Protein AF-A0AAP9INZ7-F1 (afdb_monomer_lite)

Foldseek 3Di:
DFWKKKKWKWWAFPVGDTDIDIAIDGPPDDPVNSQCPDPPNVPPDPVNVVVVVDDDDDDDDTHTPDMDIDMGTDD

Sequence (75 aa):
MPNTRTVTLNFKTSDGKALPASFTVSDGASAYEVFKAQAGNTNKTEAQYLAELKGDKGDQGASITSVEVTIKENA

Structure (mmCIF, N/CA/C/O backbone):
data_AF-A0AAP9INZ7-F1
#
_entry.id   AF-A0AAP9INZ7-F1
#
loop_
_atom_site.group_PDB
_atom_site.id
_atom_site.type_symbol
_atom_site.label_atom_id
_atom_site.label_alt_id
_atom_site.label_comp_id
_atom_site.label_asym_id
_atom_site.label_entity_id
_atom_site.label_seq_id
_atom_site.pdbx_PDB_ins_code
_atom_site.Cartn_x
_atom_site.Cartn_y
_atom_site.Cartn_z
_atom_site.occupancy
_atom_site.B_iso_or_equiv
_atom_site.auth_seq_id
_atom_site.auth_comp_id
_atom_site.auth_asym_id
_atom_site.auth_atom_id
_atom_site.pdbx_PDB_model_num
ATOM 1 N N . MET A 1 1 ? 21.683 -7.645 -6.791 1.00 62.41 1 MET A N 1
ATOM 2 C CA . MET A 1 1 ? 20.215 -7.453 -6.795 1.00 62.41 1 MET A CA 1
ATOM 3 C C . MET A 1 1 ? 19.929 -6.236 -5.926 1.00 62.41 1 MET A C 1
ATOM 5 O O . MET A 1 1 ? 20.692 -6.057 -4.982 1.00 62.41 1 MET A O 1
ATOM 9 N N . PRO A 1 2 ? 18.961 -5.365 -6.259 1.00 74.69 2 PRO A N 1
ATOM 10 C CA . PRO A 1 2 ? 18.633 -4.227 -5.399 1.00 74.69 2 PRO A CA 1
ATOM 11 C C . PRO A 1 2 ? 18.196 -4.736 -4.021 1.00 74.69 2 PRO A C 1
ATOM 13 O O . PRO A 1 2 ? 17.538 -5.776 -3.941 1.00 74.69 2 PRO A O 1
ATOM 16 N N . ASN A 1 3 ? 18.572 -4.034 -2.948 1.00 86.00 3 ASN A N 1
ATOM 17 C CA 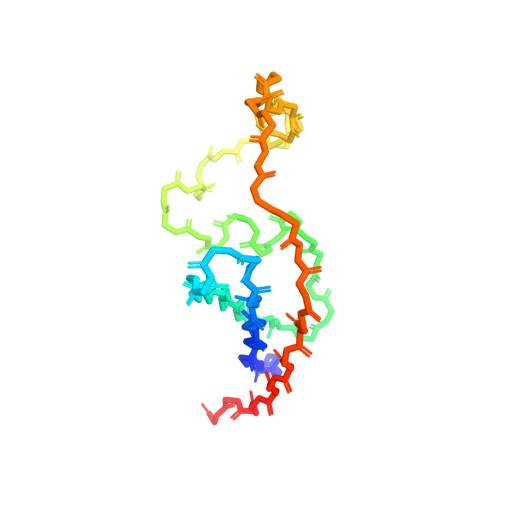. ASN A 1 3 ? 18.074 -4.385 -1.620 1.00 86.00 3 ASN A CA 1
ATOM 18 C C . ASN A 1 3 ? 16.558 -4.213 -1.622 1.00 86.00 3 ASN A C 1
ATOM 20 O O . ASN A 1 3 ? 16.041 -3.241 -2.185 1.00 86.00 3 ASN A O 1
ATOM 24 N N . THR A 1 4 ? 15.849 -5.153 -1.000 1.00 87.56 4 THR A N 1
ATOM 25 C CA . THR A 1 4 ? 14.399 -5.044 -0.853 1.00 87.56 4 THR A CA 1
ATOM 26 C C . THR A 1 4 ? 14.016 -4.944 0.610 1.00 87.56 4 THR A C 1
ATOM 28 O O . THR A 1 4 ? 14.674 -5.494 1.495 1.00 87.56 4 THR A O 1
ATOM 31 N N . ARG A 1 5 ? 12.953 -4.193 0.880 1.00 90.25 5 ARG A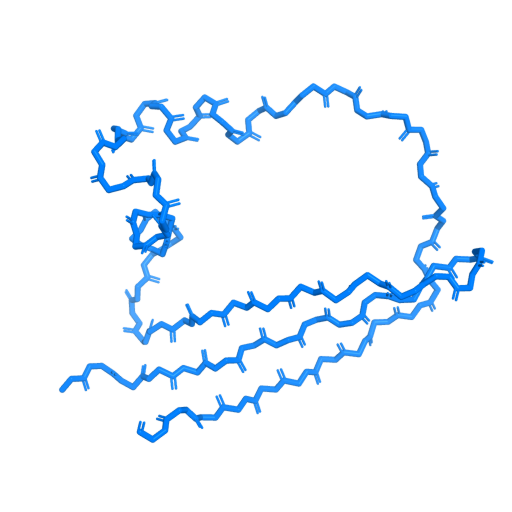 N 1
ATOM 32 C CA . ARG A 1 5 ? 12.413 -3.997 2.223 1.00 90.25 5 ARG A CA 1
ATOM 33 C C . ARG A 1 5 ? 10.925 -4.249 2.189 1.00 90.25 5 ARG A C 1
ATOM 35 O O . ARG A 1 5 ? 10.241 -3.852 1.248 1.00 90.25 5 ARG A O 1
ATOM 42 N N . THR A 1 6 ? 10.420 -4.873 3.236 1.00 91.44 6 THR A N 1
ATOM 43 C CA . THR A 1 6 ? 8.990 -4.942 3.497 1.00 91.44 6 THR A CA 1
ATOM 44 C C . THR A 1 6 ? 8.623 -3.805 4.434 1.00 91.44 6 THR A C 1
ATOM 46 O O . THR A 1 6 ? 9.101 -3.746 5.568 1.00 91.44 6 THR A O 1
ATOM 49 N N . VAL A 1 7 ? 7.787 -2.895 3.949 1.00 91.56 7 VAL A N 1
ATOM 50 C CA . VAL A 1 7 ? 7.177 -1.830 4.743 1.00 91.56 7 VAL A CA 1
ATOM 51 C C . VAL A 1 7 ? 5.755 -2.260 5.058 1.00 91.56 7 VAL A C 1
ATOM 53 O O . VAL A 1 7 ? 4.981 -2.550 4.149 1.00 91.56 7 VAL A O 1
ATOM 56 N N 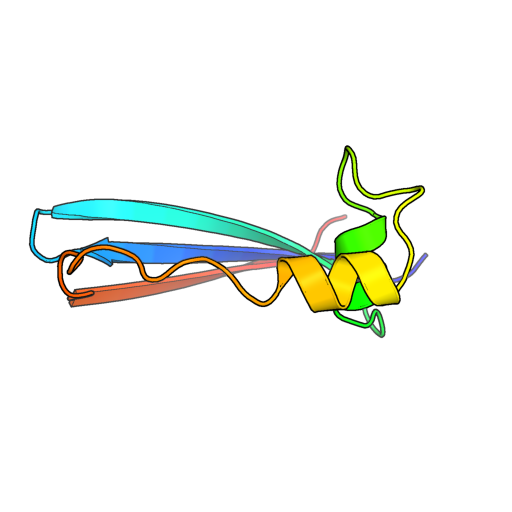. THR A 1 8 ? 5.408 -2.295 6.336 1.00 93.62 8 THR A N 1
ATOM 57 C CA . THR A 1 8 ? 4.063 -2.602 6.811 1.00 93.62 8 THR A CA 1
ATOM 58 C C . THR A 1 8 ? 3.505 -1.387 7.539 1.00 93.62 8 THR A C 1
ATOM 60 O O . THR A 1 8 ? 4.136 -0.859 8.456 1.00 93.62 8 THR A O 1
ATOM 63 N N . LEU A 1 9 ? 2.320 -0.955 7.119 1.00 94.81 9 LEU A N 1
ATOM 64 C CA . LEU A 1 9 ? 1.514 0.083 7.750 1.00 94.81 9 LEU A CA 1
ATOM 65 C C . LEU A 1 9 ? 0.296 -0.582 8.389 1.00 94.81 9 LEU A C 1
ATOM 67 O O . LEU A 1 9 ? -0.515 -1.191 7.693 1.00 94.81 9 LEU A O 1
ATOM 71 N N . ASN A 1 10 ? 0.147 -0.441 9.699 1.00 94.88 10 ASN A N 1
ATOM 72 C CA . ASN A 1 10 ? -1.025 -0.897 10.433 1.00 94.88 10 ASN A CA 1
ATOM 73 C C . ASN A 1 10 ? -1.856 0.320 10.833 1.00 94.88 10 ASN A C 1
ATOM 75 O O . ASN A 1 10 ? -1.494 1.054 11.754 1.00 94.88 10 ASN A O 1
ATOM 79 N N . PHE A 1 11 ? -2.983 0.525 10.154 1.00 94.88 11 PHE A N 1
ATOM 80 C CA . PHE A 1 11 ? -3.942 1.562 10.519 1.00 94.88 11 PHE A CA 1
ATOM 81 C C . PHE A 1 11 ? -4.946 1.006 11.527 1.00 94.88 11 PHE A C 1
ATOM 83 O O . PHE A 1 11 ? -5.547 -0.043 11.286 1.00 94.88 11 PHE A O 1
ATOM 90 N N . LYS A 1 12 ? -5.145 1.712 12.640 1.00 94.44 12 LYS A N 1
ATOM 91 C CA . LYS A 1 12 ? -6.237 1.459 13.587 1.00 94.44 12 LYS A CA 1
ATOM 92 C C . LYS A 1 12 ? -7.336 2.481 13.338 1.00 94.44 12 LYS A C 1
ATOM 94 O O . LYS A 1 12 ? -7.066 3.682 13.282 1.00 94.44 12 LYS A O 1
ATOM 99 N N . THR A 1 13 ? -8.561 2.008 13.172 1.00 94.88 13 THR A N 1
ATOM 100 C CA . THR A 1 13 ? -9.734 2.847 12.921 1.00 94.88 13 THR A CA 1
ATOM 101 C C . THR A 1 13 ? -10.552 3.055 14.198 1.00 94.88 13 THR A C 1
ATOM 103 O O . THR A 1 13 ? -10.395 2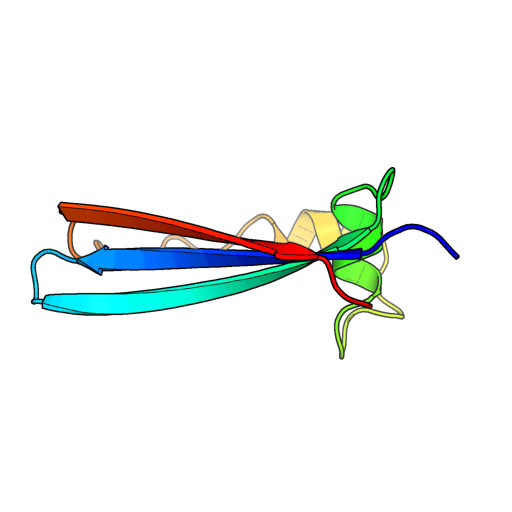.342 15.192 1.00 94.88 13 THR A O 1
ATOM 106 N N . SER A 1 14 ? -11.423 4.063 14.207 1.00 93.94 14 SER A N 1
ATOM 107 C CA . SER A 1 14 ? -12.244 4.443 15.365 1.00 93.94 14 SER A CA 1
ATOM 108 C C . SER A 1 14 ? -13.276 3.390 15.776 1.00 93.94 14 SER A C 1
ATOM 110 O O . SER A 1 14 ? -13.723 3.392 16.916 1.00 93.94 14 SER A O 1
ATOM 112 N N . ASP A 1 15 ? -13.642 2.487 14.868 1.00 94.38 15 ASP A N 1
ATOM 113 C CA . ASP A 1 15 ? -14.469 1.300 15.118 1.00 94.38 15 ASP A CA 1
ATOM 114 C C . ASP A 1 15 ? -13.650 0.090 15.620 1.00 94.38 15 ASP A C 1
ATOM 116 O O . ASP A 1 15 ? -14.189 -1.002 15.785 1.00 94.38 15 ASP A O 1
ATOM 120 N N . GLY A 1 16 ? -12.350 0.267 15.885 1.00 91.38 16 GLY A N 1
ATOM 121 C CA . GLY A 1 16 ? -11.471 -0.755 16.461 1.00 91.38 16 GLY A CA 1
ATOM 122 C C . GLY A 1 16 ? -10.907 -1.760 15.454 1.00 91.38 16 GLY A C 1
ATOM 123 O O . GLY A 1 16 ? -10.202 -2.690 15.851 1.00 91.38 16 GLY A O 1
ATOM 124 N N . LYS A 1 17 ? -11.176 -1.587 14.155 1.00 92.31 17 LYS A N 1
ATOM 125 C CA . LYS A 1 17 ? -10.635 -2.449 13.099 1.00 92.31 17 LYS A CA 1
ATOM 126 C C . LYS A 1 17 ? -9.164 -2.112 12.812 1.00 92.31 17 LYS A C 1
ATOM 128 O O . LYS A 1 17 ? -8.740 -0.958 12.843 1.00 92.31 17 LYS A O 1
ATOM 133 N N . ALA A 1 18 ? -8.376 -3.143 12.513 1.00 91.69 18 ALA A N 1
ATOM 134 C CA . ALA A 1 18 ? -7.028 -2.993 11.976 1.00 91.69 18 ALA A CA 1
ATOM 135 C C . ALA A 1 18 ? -7.050 -3.194 10.455 1.00 91.69 18 ALA A C 1
ATOM 137 O O . ALA A 1 18 ? -7.623 -4.166 9.959 1.00 91.69 18 ALA A O 1
ATOM 138 N N . LEU A 1 19 ? -6.412 -2.286 9.720 1.00 92.38 19 LEU A N 1
ATOM 139 C CA . LEU A 1 19 ? -6.245 -2.351 8.270 1.00 92.38 19 LEU A CA 1
ATOM 140 C C . LEU A 1 19 ? -4.741 -2.413 7.961 1.00 92.38 19 LEU A C 1
ATOM 142 O O . LEU A 1 19 ? -4.104 -1.364 7.858 1.00 92.38 19 LEU A O 1
ATOM 146 N N . PRO A 1 20 ? -4.134 -3.611 7.890 1.00 93.31 20 PRO A N 1
ATOM 147 C CA . PRO A 1 20 ? -2.730 -3.743 7.529 1.00 93.31 20 PRO A CA 1
ATOM 148 C C . PRO A 1 20 ? -2.546 -3.612 6.013 1.00 93.31 20 PRO A C 1
ATOM 150 O O . PRO A 1 20 ? -3.261 -4.242 5.233 1.00 93.31 20 PRO A O 1
ATOM 153 N N . ALA A 1 21 ? -1.555 -2.831 5.600 1.00 90.62 21 ALA A N 1
ATOM 154 C CA . ALA A 1 21 ? -1.068 -2.766 4.229 1.00 90.62 21 ALA A CA 1
ATOM 155 C C . ALA A 1 21 ? 0.440 -3.034 4.218 1.00 90.62 21 ALA A C 1
ATOM 157 O O . ALA A 1 21 ? 1.184 -2.424 4.987 1.00 90.62 21 ALA A O 1
ATOM 158 N N . SER A 1 22 ? 0.891 -3.940 3.350 1.00 90.56 22 SER A N 1
ATOM 159 C CA . SER A 1 22 ? 2.303 -4.301 3.219 1.00 90.56 22 SER A CA 1
ATOM 160 C C . SER A 1 22 ? 2.777 -4.106 1.786 1.00 90.56 22 SER A C 1
ATOM 162 O O . SER A 1 22 ? 2.116 -4.529 0.838 1.00 90.56 22 SER A O 1
ATOM 164 N N . PHE A 1 23 ? 3.946 -3.492 1.644 1.00 85.75 23 PHE A N 1
ATOM 165 C CA . PHE A 1 23 ? 4.578 -3.187 0.365 1.00 85.75 23 PHE A CA 1
ATOM 166 C C . PHE A 1 23 ? 6.001 -3.722 0.398 1.00 85.75 23 PHE A C 1
ATOM 168 O O . PHE A 1 23 ? 6.760 -3.427 1.323 1.00 85.75 23 PHE A O 1
ATOM 175 N N . THR A 1 24 ? 6.380 -4.480 -0.624 1.00 87.06 24 THR A N 1
ATOM 176 C CA . THR A 1 24 ? 7.788 -4.764 -0.883 1.00 87.06 24 THR A CA 1
ATOM 177 C C . THR A 1 24 ? 8.321 -3.678 -1.803 1.00 87.06 24 THR A C 1
ATOM 179 O O . THR A 1 24 ? 7.832 -3.512 -2.919 1.00 87.06 24 THR A O 1
ATOM 182 N N . VAL A 1 25 ? 9.309 -2.929 -1.327 1.00 84.38 25 VAL A N 1
ATOM 183 C CA . VAL A 1 25 ? 9.990 -1.885 -2.097 1.00 84.38 25 VAL A CA 1
ATOM 184 C C . VAL A 1 25 ? 11.410 -2.332 -2.407 1.00 84.38 25 VAL A C 1
ATOM 186 O O . VAL A 1 25 ? 12.039 -3.005 -1.592 1.00 84.38 25 VAL A O 1
ATOM 189 N N . SER A 1 26 ? 11.899 -1.975 -3.591 1.00 85.75 26 SER A N 1
ATOM 190 C CA . SER A 1 26 ? 13.303 -2.132 -3.981 1.00 85.75 26 SER A CA 1
ATOM 191 C C . SER A 1 26 ? 13.943 -0.753 -4.056 1.00 85.75 26 SER A C 1
ATOM 193 O O . SER A 1 26 ? 13.291 0.191 -4.510 1.00 85.75 26 SER A O 1
ATOM 195 N N . ASP A 1 27 ? 15.198 -0.628 -3.636 1.00 82.25 27 ASP A N 1
ATOM 196 C CA . ASP A 1 27 ? 15.919 0.644 -3.731 1.00 82.25 27 ASP A CA 1
ATOM 197 C C . ASP A 1 27 ? 15.910 1.177 -5.176 1.00 82.25 27 ASP A C 1
ATOM 199 O O . ASP A 1 27 ? 16.247 0.461 -6.120 1.00 82.25 27 ASP A O 1
ATOM 203 N N . GLY A 1 28 ? 15.516 2.443 -5.344 1.00 81.50 28 GLY A N 1
ATOM 204 C CA . GLY A 1 28 ? 15.491 3.131 -6.639 1.00 81.50 28 GLY A CA 1
ATOM 205 C C . GLY A 1 28 ? 14.286 2.830 -7.541 1.00 81.50 28 GLY A C 1
ATOM 206 O O . GLY A 1 28 ? 14.191 3.438 -8.602 1.00 81.50 28 GLY A O 1
ATOM 207 N N . ALA A 1 29 ? 13.360 1.952 -7.138 1.00 81.69 29 ALA A N 1
ATOM 208 C CA . ALA A 1 29 ? 12.155 1.670 -7.918 1.00 81.69 29 ALA A CA 1
ATOM 209 C C . ALA A 1 29 ? 11.117 2.800 -7.802 1.00 81.69 29 ALA A C 1
ATOM 211 O O . ALA A 1 29 ? 10.797 3.277 -6.711 1.00 81.69 29 ALA A O 1
ATOM 212 N N . SER A 1 30 ? 10.542 3.196 -8.933 1.00 85.38 30 SER A N 1
ATOM 213 C CA . SER A 1 30 ? 9.391 4.097 -8.998 1.00 85.38 30 SER A CA 1
ATOM 214 C C . SER A 1 30 ? 8.090 3.394 -8.588 1.00 85.38 30 SER A C 1
ATOM 216 O O . SER A 1 30 ? 7.963 2.169 -8.649 1.00 85.38 30 SER A O 1
ATOM 218 N N . ALA A 1 31 ? 7.068 4.177 -8.224 1.00 83.62 31 ALA A N 1
ATOM 219 C CA . ALA A 1 31 ? 5.740 3.648 -7.891 1.00 83.62 31 ALA A CA 1
ATOM 220 C C . ALA A 1 31 ? 5.126 2.805 -9.030 1.00 83.62 31 ALA A C 1
ATOM 222 O O . ALA A 1 31 ? 4.459 1.805 -8.770 1.00 83.62 31 ALA A O 1
ATOM 223 N N . TYR A 1 32 ? 5.397 3.168 -10.289 1.00 86.62 32 TYR A N 1
ATOM 224 C CA . TYR A 1 32 ? 4.930 2.427 -11.462 1.00 86.62 32 TYR A CA 1
ATOM 225 C C . TYR A 1 32 ? 5.627 1.068 -11.619 1.00 86.62 32 TYR A C 1
ATOM 227 O O . TYR A 1 32 ? 4.982 0.069 -11.938 1.00 86.62 32 TYR A O 1
ATOM 235 N N . GLU A 1 33 ? 6.932 0.997 -11.353 1.00 86.44 33 GLU A N 1
ATOM 236 C CA . GLU A 1 33 ? 7.674 -0.269 -11.392 1.00 86.44 33 GLU A CA 1
ATOM 237 C C . GLU A 1 33 ? 7.193 -1.233 -10.306 1.00 86.44 33 GLU A C 1
ATOM 239 O O . GLU A 1 33 ? 6.996 -2.419 -10.579 1.00 86.44 33 GLU A O 1
ATOM 244 N N . VAL A 1 34 ? 6.908 -0.716 -9.106 1.00 83.62 34 VAL A N 1
ATOM 245 C CA . VAL A 1 34 ? 6.285 -1.496 -8.027 1.00 83.62 34 VAL A CA 1
ATOM 246 C C . VAL A 1 34 ? 4.892 -1.980 -8.440 1.00 83.62 34 VAL A C 1
ATOM 248 O O . VAL A 1 34 ? 4.589 -3.159 -8.273 1.00 83.62 34 VAL A O 1
ATOM 251 N N . PHE A 1 35 ? 4.065 -1.117 -9.038 1.00 86.50 35 PHE A N 1
ATOM 252 C CA . PHE A 1 35 ? 2.742 -1.489 -9.551 1.00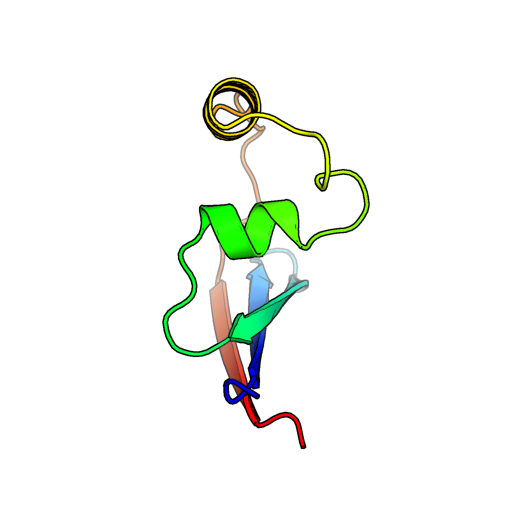 86.50 35 PHE A CA 1
ATOM 253 C C . PHE A 1 35 ? 2.813 -2.619 -10.586 1.00 86.50 35 PHE A C 1
ATOM 255 O O . PHE A 1 35 ? 2.079 -3.601 -10.471 1.00 86.50 35 PHE A O 1
ATOM 262 N N . LYS A 1 36 ? 3.715 -2.525 -11.571 1.00 86.69 36 LYS A N 1
ATOM 263 C CA . LYS A 1 36 ? 3.895 -3.549 -12.614 1.00 86.69 36 LYS A CA 1
ATOM 264 C C . LYS A 1 36 ? 4.352 -4.901 -12.073 1.00 86.69 36 LYS A C 1
ATOM 266 O O . LYS A 1 36 ? 4.041 -5.929 -12.677 1.00 86.69 36 LYS A O 1
ATOM 271 N N . ALA A 1 37 ? 5.108 -4.899 -10.977 1.00 83.56 37 ALA A N 1
ATOM 272 C CA . ALA A 1 37 ? 5.588 -6.114 -10.332 1.00 83.56 37 ALA A CA 1
ATOM 273 C C . ALA A 1 37 ? 4.475 -6.881 -9.592 1.00 83.56 37 ALA A C 1
ATOM 275 O O . ALA A 1 37 ? 4.648 -8.059 -9.283 1.00 83.56 37 ALA A O 1
ATOM 276 N N . GLN A 1 38 ? 3.328 -6.250 -9.319 1.00 83.62 38 GLN A N 1
ATOM 277 C CA . GLN A 1 38 ? 2.199 -6.911 -8.668 1.00 83.62 38 GLN A CA 1
ATOM 278 C C . GLN A 1 38 ? 1.504 -7.908 -9.605 1.00 83.62 38 GLN A C 1
ATOM 280 O O . GLN A 1 38 ? 1.362 -7.689 -10.813 1.00 83.62 38 GLN A O 1
ATOM 285 N N . ALA A 1 39 ? 1.021 -9.008 -9.023 1.00 84.12 39 ALA A N 1
ATOM 286 C CA . ALA A 1 39 ? 0.258 -10.018 -9.746 1.00 84.12 39 ALA A CA 1
ATOM 287 C C . ALA A 1 39 ? -0.975 -9.386 -10.417 1.00 84.12 39 ALA A C 1
ATOM 289 O O . ALA A 1 39 ? -1.762 -8.700 -9.771 1.00 84.12 39 ALA A O 1
ATOM 290 N N . GLY A 1 40 ? -1.129 -9.615 -11.723 1.00 86.19 40 GLY A N 1
ATOM 291 C CA . GLY A 1 40 ? -2.225 -9.055 -12.523 1.00 86.19 40 GLY A CA 1
ATOM 292 C C . GLY A 1 40 ? -1.924 -7.717 -13.213 1.00 86.19 40 GLY A C 1
ATOM 293 O O . GLY A 1 40 ? -2.716 -7.295 -14.054 1.00 86.19 40 GLY A O 1
ATOM 294 N N . ASN A 1 41 ? -0.775 -7.081 -12.944 1.00 89.94 41 ASN A N 1
ATOM 295 C CA . ASN A 1 41 ? -0.425 -5.769 -13.512 1.00 89.94 41 ASN A CA 1
ATOM 296 C C . ASN A 1 41 ? 0.716 -5.801 -14.546 1.00 89.94 41 ASN A C 1
ATOM 298 O O . ASN A 1 41 ? 1.008 -4.783 -15.169 1.00 89.94 41 ASN A O 1
ATOM 302 N N . THR A 1 42 ? 1.340 -6.958 -14.788 1.00 90.06 42 THR A N 1
ATOM 303 C CA . THR A 1 42 ? 2.554 -7.091 -15.621 1.00 90.06 42 THR A CA 1
ATOM 304 C C . THR A 1 42 ? 2.403 -6.546 -17.048 1.00 90.06 42 THR A C 1
ATOM 306 O O . THR A 1 42 ? 3.348 -5.971 -17.591 1.00 90.06 42 THR A O 1
ATOM 309 N N . ASN A 1 43 ? 1.208 -6.686 -17.632 1.00 91.56 43 ASN A N 1
ATOM 310 C CA . ASN A 1 43 ? 0.899 -6.273 -19.007 1.00 91.56 43 ASN A CA 1
ATOM 311 C C . ASN A 1 43 ? 0.125 -4.947 -19.089 1.00 91.56 43 ASN A C 1
ATOM 313 O O . ASN A 1 43 ? -0.291 -4.555 -20.179 1.00 91.56 43 ASN A O 1
ATOM 317 N N . LYS A 1 44 ? -0.105 -4.268 -17.960 1.00 91.56 44 LYS A N 1
ATOM 318 C CA . LYS A 1 44 ? -0.795 -2.978 -17.957 1.00 91.56 44 LYS A CA 1
ATOM 319 C C . LYS A 1 44 ? 0.140 -1.873 -18.443 1.00 91.56 44 LYS A C 1
ATOM 321 O O . LYS A 1 44 ? 1.337 -1.865 -18.157 1.00 91.56 44 LYS A O 1
ATOM 326 N N . THR A 1 45 ? -0.430 -0.947 -19.201 1.00 91.75 45 THR A N 1
ATOM 327 C CA . THR A 1 45 ? 0.246 0.252 -19.705 1.00 91.75 45 THR A CA 1
ATOM 328 C C . THR A 1 45 ? 0.263 1.360 -18.657 1.00 91.75 45 THR A C 1
ATOM 330 O O . THR A 1 45 ? -0.535 1.364 -17.720 1.00 91.75 45 THR A O 1
ATOM 333 N N . GLU A 1 46 ? 1.120 2.357 -18.859 1.00 89.19 46 GLU A N 1
ATOM 334 C CA . GLU A 1 46 ? 1.140 3.560 -18.025 1.00 89.19 46 GLU A CA 1
ATOM 335 C C . GLU A 1 46 ? -0.198 4.316 -18.077 1.00 89.19 46 GLU A C 1
ATOM 337 O O . GLU A 1 46 ? -0.691 4.780 -17.055 1.00 89.19 46 GLU A O 1
ATOM 342 N N . ALA A 1 47 ? -0.860 4.351 -19.238 1.00 89.94 47 ALA A N 1
ATOM 343 C CA . ALA A 1 47 ? -2.191 4.942 -19.366 1.00 89.94 47 ALA A CA 1
ATOM 344 C C . ALA A 1 47 ? -3.244 4.208 -18.512 1.00 89.94 47 ALA A C 1
ATOM 346 O O . ALA A 1 47 ? -4.079 4.852 -17.879 1.00 89.94 47 ALA A O 1
ATOM 347 N N . GLN A 1 48 ? -3.189 2.873 -18.455 1.00 89.25 48 GLN A N 1
ATOM 348 C CA . GLN A 1 48 ? -4.067 2.074 -17.590 1.00 89.25 48 GLN A CA 1
ATOM 349 C C . GLN A 1 48 ? -3.739 2.275 -16.108 1.00 89.25 48 GLN A C 1
ATOM 351 O O . GLN A 1 48 ? -4.656 2.415 -15.307 1.00 89.25 48 GLN A O 1
ATOM 356 N N . TYR A 1 49 ? -2.456 2.371 -15.753 1.00 89.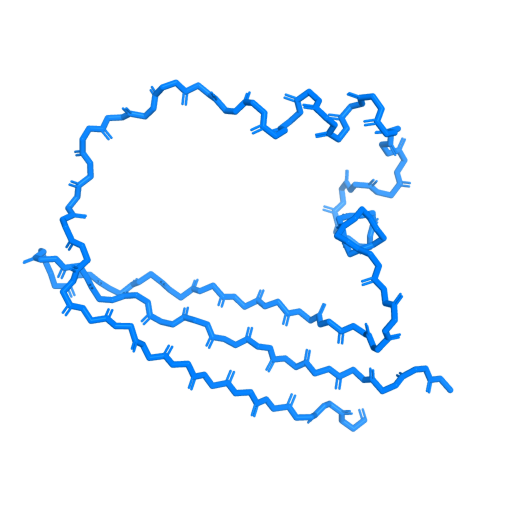50 49 TYR A N 1
ATOM 357 C CA . TYR A 1 49 ? -2.032 2.715 -14.395 1.00 89.50 49 TYR A CA 1
ATOM 358 C C . TYR A 1 49 ? -2.607 4.069 -13.949 1.00 89.50 49 TYR A C 1
ATOM 360 O O . TYR A 1 49 ? -3.230 4.165 -12.894 1.00 89.50 49 TYR A O 1
ATOM 368 N N . LEU A 1 50 ? -2.479 5.106 -14.781 1.00 89.69 50 LEU A N 1
ATOM 369 C CA . LEU A 1 50 ? -3.018 6.436 -14.483 1.00 89.69 50 LEU A CA 1
ATOM 370 C C . LEU A 1 50 ? -4.551 6.454 -14.405 1.00 89.69 50 LEU A C 1
ATOM 372 O O . LEU A 1 50 ? -5.113 7.215 -13.616 1.00 89.69 50 LEU A O 1
ATOM 376 N N . ALA A 1 51 ? -5.231 5.630 -15.205 1.00 87.56 51 ALA A N 1
ATOM 377 C CA . ALA A 1 51 ? -6.680 5.477 -15.129 1.00 87.56 51 ALA A CA 1
ATOM 378 C C . ALA A 1 51 ? -7.111 4.821 -13.806 1.00 87.56 51 ALA A C 1
ATOM 380 O O . ALA A 1 51 ? -8.057 5.292 -13.180 1.00 87.56 51 ALA A O 1
ATOM 381 N N . GLU A 1 52 ? -6.385 3.799 -13.346 1.00 83.69 52 GLU A N 1
ATOM 382 C CA . GLU A 1 52 ? -6.663 3.079 -12.093 1.00 83.69 52 GLU A CA 1
ATOM 383 C C . GLU A 1 52 ? -6.376 3.905 -10.832 1.00 83.69 52 GLU A C 1
ATOM 385 O O . GLU A 1 52 ? -6.983 3.663 -9.791 1.00 83.69 52 GLU A O 1
ATOM 390 N N . LEU A 1 53 ? -5.507 4.919 -10.910 1.00 85.12 53 LEU A N 1
ATOM 391 C CA . LEU A 1 53 ? -5.282 5.847 -9.794 1.00 85.12 53 LEU A CA 1
ATOM 392 C C . LEU A 1 53 ? -6.523 6.684 -9.456 1.00 85.12 53 LEU A C 1
ATOM 394 O O . LEU A 1 53 ? -6.653 7.165 -8.328 1.00 85.12 53 LEU A O 1
ATOM 398 N N . LYS A 1 54 ? -7.436 6.879 -10.415 1.00 80.00 54 LYS A N 1
ATOM 399 C CA . LYS A 1 54 ? -8.696 7.585 -10.184 1.00 80.00 54 LYS A CA 1
ATOM 400 C C . LYS A 1 54 ? -9.769 6.569 -9.786 1.00 80.00 54 LYS A C 1
ATOM 402 O O . LYS A 1 54 ? -10.508 6.078 -10.630 1.00 80.00 54 LYS A O 1
ATOM 407 N N . GLY A 1 55 ? -9.835 6.255 -8.496 1.00 75.88 55 GLY A N 1
ATOM 408 C CA . GLY A 1 55 ? -10.929 5.463 -7.934 1.00 75.88 55 GLY A CA 1
ATOM 409 C C . GLY A 1 55 ? -12.252 6.234 -7.900 1.00 75.88 55 GLY A C 1
ATOM 410 O O . GLY A 1 55 ? -12.269 7.469 -7.926 1.00 75.88 55 GLY A O 1
ATOM 411 N N . ASP A 1 56 ? -13.362 5.502 -7.804 1.00 83.19 56 ASP A N 1
ATOM 412 C CA . ASP A 1 56 ? -14.673 6.090 -7.537 1.00 83.19 56 ASP A CA 1
ATOM 413 C C . ASP A 1 56 ? -14.708 6.773 -6.165 1.00 83.19 56 ASP A C 1
ATOM 415 O O . ASP A 1 56 ? -13.922 6.475 -5.257 1.00 83.19 56 ASP A O 1
ATOM 419 N N . LYS A 1 57 ? -15.661 7.694 -5.990 1.00 82.06 57 LYS A N 1
ATOM 420 C CA . LYS A 1 57 ? -15.910 8.283 -4.676 1.00 82.06 57 LYS A CA 1
ATOM 421 C C . LYS A 1 57 ? -16.370 7.181 -3.718 1.00 82.06 57 LYS A C 1
ATOM 423 O O . LYS A 1 57 ? -17.466 6.655 -3.863 1.00 82.06 57 LYS A O 1
ATOM 428 N N . GLY A 1 58 ? -15.547 6.893 -2.714 1.00 78.62 58 GLY A N 1
ATOM 429 C CA . GLY A 1 58 ? -15.924 6.013 -1.614 1.00 78.62 58 GLY A CA 1
ATOM 430 C C . GLY A 1 58 ? -16.922 6.657 -0.647 1.00 78.62 58 GLY A C 1
ATOM 431 O O . GLY A 1 58 ? -17.053 7.889 -0.572 1.00 78.62 58 GLY A O 1
ATOM 432 N N . ASP A 1 59 ? -17.583 5.799 0.126 1.00 87.81 59 ASP A N 1
ATOM 433 C CA . ASP A 1 59 ? -18.382 6.188 1.285 1.00 87.81 59 ASP A CA 1
ATOM 434 C C . ASP A 1 59 ? -17.508 6.782 2.399 1.00 87.81 59 ASP A C 1
ATOM 436 O O . ASP A 1 59 ? -16.283 6.618 2.428 1.00 87.81 59 ASP A O 1
ATOM 440 N N . GLN A 1 60 ? -18.138 7.483 3.344 1.00 86.88 60 GLN A N 1
ATOM 441 C CA . GLN A 1 60 ? -17.432 7.975 4.522 1.00 86.88 60 GLN A CA 1
ATOM 442 C C . GLN A 1 60 ? -16.959 6.794 5.382 1.00 86.88 60 GLN A C 1
ATOM 444 O O . GLN A 1 60 ? -17.763 6.060 5.950 1.00 86.88 60 GLN A O 1
ATOM 449 N N . GLY A 1 61 ? -15.640 6.628 5.477 1.00 83.50 61 GLY A N 1
ATOM 450 C CA . GLY A 1 61 ? -15.013 5.609 6.314 1.00 83.50 61 GLY A CA 1
ATOM 451 C C . GLY A 1 61 ? -14.909 6.005 7.789 1.00 83.50 61 GLY A C 1
ATOM 452 O O . GLY A 1 61 ? -15.093 7.166 8.163 1.00 83.50 61 GLY A O 1
ATOM 453 N N . ALA A 1 62 ? -14.560 5.025 8.626 1.00 90.44 62 ALA A N 1
ATOM 454 C CA . ALA A 1 62 ? -14.146 5.263 10.005 1.00 90.44 62 ALA A CA 1
ATOM 455 C C . ALA A 1 62 ? -12.845 6.084 10.048 1.00 90.44 62 ALA A C 1
ATOM 457 O O . ALA A 1 62 ? -11.945 5.894 9.225 1.00 90.44 62 ALA A O 1
ATOM 458 N N . SER A 1 63 ? -12.729 6.981 11.027 1.00 92.56 63 SER A N 1
ATOM 459 C CA . SER A 1 63 ? -11.529 7.800 11.205 1.00 92.56 63 SER A CA 1
ATOM 460 C C . SER A 1 63 ? -10.349 6.940 11.645 1.00 92.56 63 SER A C 1
ATOM 462 O O . SER A 1 63 ? -10.505 6.034 12.463 1.00 92.56 63 SER A O 1
ATOM 464 N N . ILE A 1 64 ? -9.149 7.252 11.159 1.00 93.44 64 ILE A N 1
ATOM 465 C CA . ILE A 1 64 ? -7.917 6.638 11.663 1.00 93.44 64 ILE A CA 1
ATOM 466 C C . ILE A 1 64 ? -7.565 7.273 13.008 1.00 93.44 64 ILE A C 1
ATOM 468 O O . ILE A 1 64 ? -7.525 8.495 13.133 1.00 93.44 64 ILE A O 1
ATOM 472 N N . THR A 1 65 ? -7.314 6.437 14.011 1.00 95.69 65 THR A N 1
ATOM 473 C CA . THR A 1 65 ? -6.959 6.860 15.374 1.00 95.69 65 THR A CA 1
ATOM 474 C C . THR A 1 65 ? -5.482 6.642 15.680 1.00 95.69 65 THR A C 1
ATOM 476 O O . THR A 1 65 ? -4.923 7.336 16.525 1.00 95.69 65 THR A O 1
ATOM 479 N N . SER A 1 66 ? -4.831 5.697 14.996 1.00 95.00 66 SER A N 1
ATOM 480 C CA . SER A 1 66 ? -3.405 5.415 15.160 1.00 95.00 66 SER A CA 1
ATOM 481 C C . SER A 1 66 ? -2.820 4.747 13.916 1.00 95.00 66 SER A C 1
ATOM 483 O O . SER A 1 66 ? -3.524 4.043 13.185 1.00 95.00 66 SER A O 1
ATOM 485 N N . VAL A 1 67 ? -1.524 4.968 13.690 1.00 95.31 67 VAL A N 1
ATOM 486 C CA . VAL A 1 67 ? -0.740 4.329 12.631 1.00 95.31 67 VAL A CA 1
ATOM 487 C C . VAL A 1 67 ? 0.533 3.761 13.239 1.00 95.31 67 VAL A C 1
ATOM 489 O O . VAL A 1 67 ? 1.293 4.484 13.882 1.00 95.31 67 VAL A O 1
ATOM 492 N N . GLU A 1 68 ? 0.774 2.477 13.008 1.00 95.38 68 GLU A N 1
ATOM 493 C CA . GLU A 1 68 ? 2.013 1.792 13.376 1.00 95.38 68 GLU A CA 1
ATOM 494 C C . GLU A 1 68 ? 2.779 1.431 12.096 1.00 95.38 68 GLU A C 1
ATOM 496 O O . GLU A 1 68 ? 2.203 0.885 11.154 1.00 95.38 68 GLU A O 1
ATOM 501 N N . VAL A 1 69 ? 4.075 1.754 12.048 1.00 95.12 69 VAL A N 1
ATOM 502 C CA . VAL A 1 69 ? 4.944 1.497 10.888 1.00 95.12 69 VAL A CA 1
ATOM 503 C C . VAL A 1 69 ? 6.021 0.496 11.275 1.00 95.12 69 VAL A C 1
ATOM 505 O O . VAL A 1 69 ? 6.718 0.685 12.269 1.00 95.12 69 VAL A O 1
ATOM 508 N N . THR A 1 70 ? 6.189 -0.549 10.470 1.00 94.62 70 THR A N 1
ATOM 509 C CA . THR A 1 70 ? 7.284 -1.519 10.606 1.00 94.62 70 THR A CA 1
ATOM 510 C C . THR A 1 70 ? 8.032 -1.637 9.286 1.00 94.62 70 THR A C 1
ATOM 512 O O . THR A 1 70 ? 7.413 -1.798 8.238 1.00 94.62 70 THR A O 1
ATOM 515 N N . ILE A 1 71 ? 9.364 -1.581 9.328 1.00 93.00 71 ILE A N 1
ATOM 516 C CA . ILE A 1 71 ? 10.228 -1.768 8.157 1.00 93.00 71 ILE A CA 1
ATOM 517 C C . ILE A 1 71 ? 11.164 -2.937 8.442 1.00 93.00 71 ILE A C 1
ATOM 519 O O . ILE A 1 71 ? 11.840 -2.955 9.469 1.00 93.00 71 ILE A O 1
ATOM 523 N N . LYS A 1 72 ? 11.207 -3.903 7.527 1.00 94.38 72 LYS A N 1
ATOM 524 C CA . LYS A 1 72 ? 12.082 -5.072 7.606 1.00 94.38 72 LYS A CA 1
ATOM 525 C C . LYS A 1 72 ? 12.896 -5.195 6.327 1.00 94.38 72 LYS A C 1
ATOM 527 O O . LYS A 1 72 ? 12.329 -5.174 5.240 1.00 94.38 72 LYS A O 1
ATOM 532 N N . GLU A 1 73 ? 14.210 -5.341 6.453 1.00 92.56 73 GLU A N 1
ATOM 533 C CA . GLU A 1 73 ? 15.057 -5.728 5.323 1.00 92.56 73 GLU A CA 1
ATOM 534 C C . GLU A 1 73 ? 14.789 -7.182 4.948 1.00 92.56 73 GLU A C 1
ATOM 536 O O . GLU A 1 73 ? 14.688 -8.060 5.811 1.00 92.56 73 GLU A O 1
ATOM 541 N N . ASN A 1 74 ? 14.630 -7.420 3.653 1.00 86.19 74 ASN A N 1
ATOM 542 C CA . ASN A 1 74 ? 14.481 -8.757 3.114 1.00 86.19 74 ASN A CA 1
ATOM 543 C C . ASN A 1 74 ? 15.884 -9.265 2.763 1.00 86.19 74 ASN A C 1
ATOM 545 O O . ASN A 1 74 ? 16.627 -8.575 2.063 1.00 86.19 74 ASN A O 1
ATOM 549 N N . ALA A 1 75 ? 16.231 -10.438 3.292 1.00 78.00 75 ALA A N 1
ATOM 550 C CA . ALA A 1 75 ? 17.466 -11.140 2.958 1.00 78.00 75 ALA A CA 1
ATOM 551 C C . ALA A 1 75 ? 17.419 -11.717 1.536 1.00 78.00 75 ALA A C 1
ATOM 553 O O . ALA A 1 75 ? 16.300 -12.060 1.084 1.00 78.00 75 ALA A O 1
#

Radius of gyration: 15.28 Å; chains: 1; bounding box: 39×19×36 Å

Organism: NCBI:txid2778550

Secondary structure (DSSP, 8-state):
---EEEEEEEEEETTS-EEEEEEEEETT--HHHHHHHSTT-TT--HHHHHHHTS------PPPEEEEEEEEEEE-

pLDDT: mean 88.2, std 5.86, range [62.41, 95.69]